Protein AF-A0A067E9Y1-F1 (afdb_monomer)

Structure (mmCIF, N/CA/C/O backbone):
data_AF-A0A067E9Y1-F1
#
_entry.id   AF-A0A067E9Y1-F1
#
loop_
_atom_site.group_PDB
_atom_site.id
_atom_site.type_symbol
_atom_site.label_atom_id
_atom_site.label_alt_id
_atom_site.label_comp_id
_atom_site.label_asym_id
_atom_site.label_entity_id
_atom_site.label_seq_id
_atom_site.pdbx_PDB_ins_code
_atom_site.Cartn_x
_atom_site.Cartn_y
_atom_site.Cartn_z
_atom_site.occupancy
_atom_site.B_iso_or_equiv
_atom_site.auth_seq_id
_atom_site.auth_comp_id
_atom_site.auth_asym_id
_atom_site.auth_atom_id
_atom_site.pdbx_PDB_model_num
ATOM 1 N N . CYS A 1 1 ? -13.258 -12.825 -3.336 1.00 45.34 1 CYS A N 1
ATOM 2 C CA . CYS A 1 1 ? -11.940 -12.561 -2.727 1.00 45.34 1 CYS A CA 1
ATOM 3 C C . CYS A 1 1 ? -10.871 -12.999 -3.708 1.00 45.34 1 CYS A C 1
ATOM 5 O O . CYS A 1 1 ? -10.542 -14.178 -3.759 1.00 45.34 1 CYS A O 1
ATOM 7 N N . GLU A 1 2 ? -10.406 -12.082 -4.543 1.00 61.88 2 GLU A N 1
ATOM 8 C CA . GLU A 1 2 ? -9.297 -12.338 -5.460 1.00 61.88 2 GLU A CA 1
ATOM 9 C C . GLU A 1 2 ? -7.998 -12.215 -4.657 1.00 61.88 2 GLU A C 1
ATOM 11 O O . GLU A 1 2 ? -7.803 -11.247 -3.921 1.00 61.88 2 GLU A O 1
ATOM 16 N N . ARG A 1 3 ? -7.148 -13.244 -4.702 1.00 63.34 3 ARG A N 1
ATOM 17 C CA . ARG A 1 3 ? -5.852 -13.233 -4.020 1.00 63.34 3 ARG A CA 1
ATOM 18 C C . ARG A 1 3 ? -4.885 -12.464 -4.908 1.00 63.34 3 ARG A C 1
ATOM 20 O O . ARG A 1 3 ? -4.512 -12.974 -5.958 1.00 63.34 3 ARG A O 1
ATOM 27 N N . LEU A 1 4 ? -4.490 -11.263 -4.490 1.00 64.06 4 LEU A N 1
ATOM 28 C CA . LEU A 1 4 ? -3.414 -10.535 -5.155 1.00 64.06 4 LEU A CA 1
ATOM 29 C C . LEU A 1 4 ? -2.127 -11.353 -4.988 1.00 64.06 4 LEU A C 1
ATOM 31 O O . LEU A 1 4 ? -1.619 -11.514 -3.876 1.00 64.06 4 LEU A O 1
ATOM 35 N N . ILE A 1 5 ? -1.656 -11.946 -6.079 1.00 67.50 5 ILE A N 1
ATOM 36 C CA . ILE A 1 5 ? -0.339 -12.567 -6.148 1.00 67.50 5 ILE A CA 1
ATOM 37 C C . ILE A 1 5 ? 0.578 -11.453 -6.634 1.00 67.50 5 ILE A C 1
ATOM 39 O O . ILE A 1 5 ? 0.470 -11.056 -7.788 1.00 67.50 5 ILE A O 1
ATOM 43 N N . LEU A 1 6 ? 1.429 -10.934 -5.748 1.00 63.38 6 LEU A N 1
ATOM 44 C CA . LEU A 1 6 ? 2.545 -10.077 -6.144 1.00 63.38 6 LEU A CA 1
ATOM 45 C C . LEU A 1 6 ? 3.468 -10.933 -7.018 1.00 63.38 6 LEU A C 1
ATOM 47 O O . LEU A 1 6 ? 4.211 -11.767 -6.492 1.00 63.38 6 LEU A O 1
ATOM 51 N N . LEU A 1 7 ? 3.351 -10.801 -8.341 1.00 56.91 7 LEU A N 1
ATOM 52 C CA . LEU A 1 7 ? 4.346 -11.346 -9.257 1.00 56.91 7 LEU A CA 1
ATOM 53 C C . LEU A 1 7 ? 5.585 -10.455 -9.149 1.00 56.91 7 LEU A C 1
ATOM 55 O O . LEU A 1 7 ? 5.480 -9.253 -8.925 1.00 56.91 7 LEU A O 1
ATOM 59 N N . GLU A 1 8 ? 6.765 -11.059 -9.235 1.00 55.62 8 GLU A N 1
ATOM 60 C CA . GLU A 1 8 ? 8.035 -10.385 -8.972 1.00 55.62 8 GLU A CA 1
ATOM 61 C C . GLU A 1 8 ? 8.132 -8.986 -9.612 1.00 55.62 8 GLU A C 1
ATOM 63 O O . GLU A 1 8 ? 8.174 -8.824 -10.830 1.00 55.62 8 GLU A O 1
ATOM 68 N N . SER A 1 9 ? 8.258 -7.986 -8.735 1.00 62.81 9 SER A N 1
ATOM 69 C CA . SER A 1 9 ? 8.951 -6.725 -8.999 1.00 62.81 9 SER A CA 1
ATOM 70 C C . SER A 1 9 ? 8.28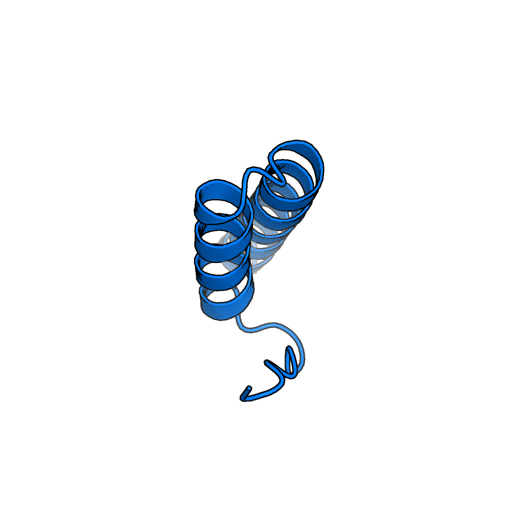0 -5.697 -9.920 1.00 62.81 9 SER A C 1
ATOM 72 O O . SER A 1 9 ? 8.993 -4.822 -10.413 1.00 62.81 9 SER A O 1
ATOM 74 N N . ASP A 1 10 ? 6.956 -5.650 -10.088 1.00 75.00 10 ASP A N 1
ATOM 75 C CA . ASP A 1 10 ? 6.359 -4.385 -10.553 1.00 75.00 10 ASP A CA 1
ATOM 76 C C . ASP A 1 10 ? 6.248 -3.407 -9.372 1.00 75.00 10 ASP A C 1
ATOM 78 O O . ASP A 1 10 ? 5.448 -3.572 -8.449 1.00 75.00 10 ASP A O 1
ATOM 82 N N . ALA A 1 11 ? 7.067 -2.353 -9.397 1.00 75.56 11 ALA A N 1
ATOM 83 C CA . ALA A 1 11 ? 7.028 -1.294 -8.394 1.00 75.56 11 ALA A CA 1
ATOM 84 C C . ALA A 1 11 ? 5.607 -0.698 -8.253 1.00 75.56 11 ALA A C 1
ATOM 86 O O . ALA A 1 11 ? 5.206 -0.285 -7.164 1.00 75.56 11 ALA A O 1
ATOM 87 N N . LYS A 1 12 ? 4.800 -0.689 -9.322 1.00 81.62 12 LYS A N 1
ATOM 88 C CA . LYS A 1 12 ? 3.406 -0.228 -9.256 1.00 81.62 12 LYS A CA 1
ATOM 89 C C . LYS A 1 12 ? 2.538 -1.126 -8.379 1.00 81.62 12 LYS A C 1
ATOM 91 O O . LYS A 1 12 ? 1.745 -0.594 -7.606 1.00 81.62 12 LYS A O 1
ATOM 96 N N . GLU A 1 13 ? 2.729 -2.442 -8.429 1.00 84.69 13 GLU A N 1
ATOM 97 C CA . GLU A 1 13 ? 1.974 -3.385 -7.596 1.00 84.69 13 GLU A CA 1
ATOM 98 C C . GLU A 1 13 ? 2.295 -3.205 -6.108 1.00 84.69 13 GLU A C 1
ATOM 100 O O . GLU A 1 13 ? 1.387 -3.225 -5.277 1.00 84.69 13 GLU A O 1
ATOM 105 N N . LEU A 1 14 ? 3.559 -2.928 -5.757 1.00 85.44 14 LEU A N 1
ATOM 106 C CA . LEU A 1 14 ? 3.945 -2.610 -4.374 1.00 85.44 14 LEU A CA 1
ATOM 107 C C . LEU A 1 14 ? 3.257 -1.339 -3.863 1.00 85.44 14 LEU A C 1
ATOM 109 O O . LEU A 1 14 ? 2.780 -1.305 -2.724 1.00 85.44 14 LEU A O 1
ATOM 113 N N . ARG A 1 15 ? 3.179 -0.298 -4.701 1.00 88.31 15 ARG A N 1
ATOM 114 C CA . ARG A 1 15 ? 2.466 0.939 -4.365 1.00 88.31 15 ARG A CA 1
ATOM 115 C C . ARG A 1 15 ? 0.978 0.664 -4.165 1.00 88.31 15 ARG A C 1
ATOM 117 O O . ARG A 1 15 ? 0.429 1.054 -3.137 1.00 88.31 15 ARG A O 1
ATOM 124 N N . ASP A 1 16 ? 0.336 -0.007 -5.111 1.00 89.44 16 ASP A N 1
ATOM 125 C CA . ASP A 1 16 ? -1.109 -0.239 -5.073 1.00 89.44 16 ASP A CA 1
ATOM 126 C C . ASP A 1 16 ? -1.500 -1.147 -3.896 1.00 89.44 16 ASP A C 1
ATOM 128 O O . ASP A 1 16 ? -2.486 -0.884 -3.203 1.00 89.44 16 ASP A O 1
ATOM 132 N N . TYR A 1 17 ? -0.656 -2.125 -3.559 1.00 88.50 17 TYR A N 1
ATOM 133 C CA . TYR A 1 17 ? -0.819 -2.934 -2.355 1.00 88.50 17 TYR A CA 1
ATOM 134 C C . TYR A 1 17 ? -0.638 -2.121 -1.064 1.00 88.50 17 TYR A C 1
ATOM 136 O O . TYR A 1 17 ? -1.416 -2.277 -0.122 1.00 88.50 17 TYR A O 1
ATOM 144 N N . SER A 1 18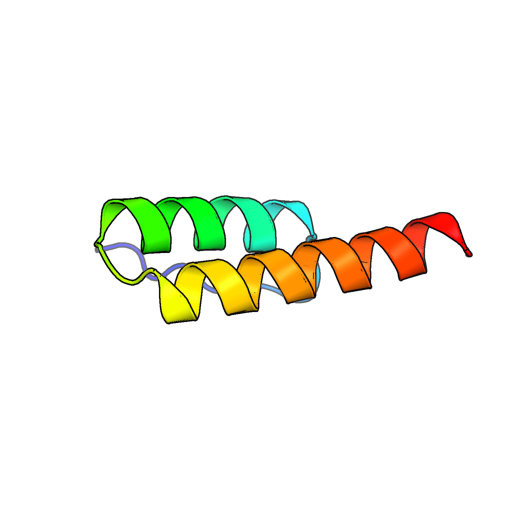 ? 0.327 -1.193 -1.019 1.00 90.81 18 SER A N 1
ATOM 145 C CA . SER A 1 18 ? 0.499 -0.299 0.136 1.00 90.81 18 SER A CA 1
ATOM 146 C C . SER A 1 18 ? -0.734 0.584 0.380 1.00 90.81 18 SER A C 1
ATOM 148 O O . SER A 1 18 ? -1.108 0.811 1.533 1.00 90.81 18 SER A O 1
ATOM 150 N N . ILE A 1 19 ? -1.408 1.023 -0.688 1.00 92.00 19 ILE A N 1
ATOM 151 C CA . ILE A 1 19 ? -2.635 1.827 -0.623 1.00 92.00 19 ILE A CA 1
ATOM 152 C C . ILE A 1 19 ? -3.796 0.975 -0.099 1.00 92.00 19 ILE A C 1
ATOM 154 O O . ILE A 1 19 ? -4.530 1.410 0.789 1.00 92.00 19 ILE A O 1
ATOM 158 N N . LEU A 1 20 ? -3.932 -0.265 -0.578 1.00 92.75 20 LEU A N 1
ATOM 159 C CA . LEU A 1 20 ? -4.953 -1.194 -0.092 1.00 92.75 20 LEU A CA 1
ATOM 160 C C . LEU A 1 20 ? -4.808 -1.453 1.417 1.00 92.75 20 LEU A C 1
ATOM 162 O O . LEU A 1 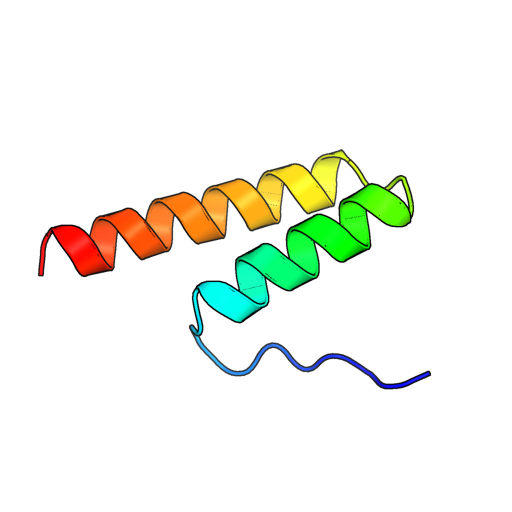20 ? -5.779 -1.336 2.163 1.00 92.75 20 LEU A O 1
ATOM 166 N N . LEU A 1 21 ? -3.584 -1.733 1.876 1.00 92.62 21 LEU A N 1
ATOM 167 C CA . LEU A 1 21 ? -3.281 -1.944 3.295 1.00 92.62 21 LEU A CA 1
ATOM 168 C C . LEU A 1 21 ? -3.629 -0.716 4.146 1.00 92.62 21 LEU A C 1
ATOM 170 O O . LEU A 1 21 ? -4.168 -0.861 5.243 1.00 92.62 21 LEU A O 1
ATOM 174 N N . TYR A 1 22 ? -3.374 0.489 3.628 1.00 94.19 22 TYR A N 1
ATOM 175 C CA . TYR A 1 22 ? -3.730 1.735 4.304 1.00 94.19 22 TYR A CA 1
ATOM 176 C C . TYR A 1 22 ? -5.246 1.856 4.504 1.00 94.19 22 TYR A C 1
ATOM 178 O O . TYR A 1 22 ? -5.703 2.139 5.611 1.00 94.19 22 TYR A O 1
ATOM 186 N N . HIS A 1 23 ? -6.035 1.567 3.464 1.00 94.12 23 HIS A N 1
ATOM 187 C CA . HIS A 1 23 ? -7.499 1.581 3.548 1.00 94.12 23 HIS A CA 1
ATOM 188 C C . HIS A 1 23 ? -8.070 0.495 4.471 1.00 94.12 23 HIS A C 1
ATOM 190 O O . HIS A 1 23 ? -9.146 0.682 5.035 1.00 94.12 23 HIS A O 1
ATOM 196 N N . CYS A 1 24 ? -7.349 -0.608 4.681 1.00 94.50 24 CYS A N 1
ATOM 197 C CA . CYS A 1 24 ? -7.706 -1.640 5.657 1.00 94.50 24 CYS A CA 1
ATOM 198 C C . CYS A 1 24 ? -7.311 -1.293 7.108 1.00 94.50 24 CYS A C 1
ATOM 200 O O . CYS A 1 24 ? -7.583 -2.085 8.008 1.00 94.50 24 CYS A O 1
ATOM 202 N N . GLY A 1 25 ? -6.660 -0.149 7.355 1.00 95.06 25 GLY A N 1
ATOM 203 C CA . GLY A 1 25 ? -6.149 0.234 8.678 1.00 95.06 25 GLY A CA 1
ATOM 204 C C . GLY A 1 25 ? -4.842 -0.467 9.076 1.00 95.06 25 GLY A C 1
ATOM 205 O O . GLY A 1 25 ? -4.394 -0.347 10.215 1.00 95.06 25 GLY A O 1
ATOM 206 N N . LEU A 1 26 ? -4.203 -1.184 8.147 1.00 95.31 26 LEU A N 1
ATOM 207 C CA . LEU A 1 26 ? -2.947 -1.912 8.347 1.00 95.31 26 LEU A CA 1
ATOM 208 C C . LEU A 1 26 ? -1.749 -0.99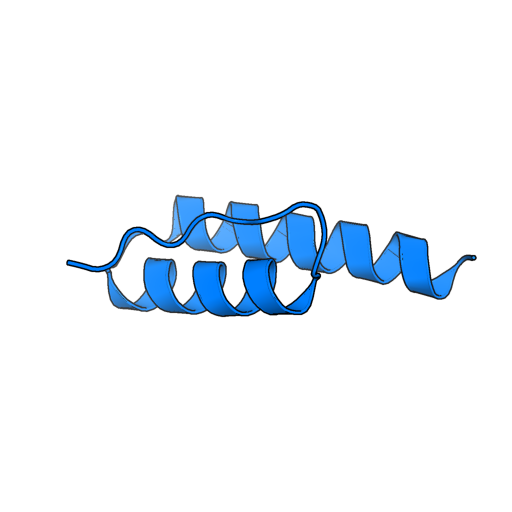1 8.070 1.00 95.31 26 LEU A C 1
ATOM 210 O O . LEU A 1 26 ? -0.947 -1.220 7.162 1.00 95.31 26 LEU A O 1
ATOM 214 N N . TYR A 1 27 ? -1.636 0.090 8.844 1.00 94.25 27 TYR A N 1
ATOM 215 C CA . TYR A 1 27 ? -0.701 1.187 8.564 1.00 94.25 27 TYR A CA 1
ATOM 216 C C . TYR A 1 27 ? 0.773 0.768 8.572 1.00 94.25 27 TYR A C 1
ATOM 218 O O . TYR A 1 27 ? 1.547 1.221 7.732 1.00 94.25 27 TYR A O 1
ATOM 226 N N . GLU A 1 28 ? 1.174 -0.112 9.489 1.00 94.88 28 GLU A N 1
ATOM 227 C CA . GLU A 1 28 ? 2.567 -0.558 9.594 1.00 94.88 28 GLU A CA 1
ATOM 228 C C . GLU A 1 28 ? 2.988 -1.397 8.379 1.00 94.88 28 GLU A C 1
ATOM 230 O O . GLU A 1 28 ? 4.055 -1.181 7.802 1.00 94.88 28 GLU A O 1
ATOM 235 N N . GLN A 1 29 ? 2.103 -2.288 7.923 1.00 92.31 29 GLN A N 1
ATOM 236 C CA . GLN A 1 29 ? 2.319 -3.081 6.714 1.00 92.31 29 GLN A CA 1
ATOM 237 C C . GLN A 1 29 ? 2.306 -2.188 5.470 1.00 92.31 29 GLN A C 1
ATOM 239 O O . GLN A 1 29 ? 3.181 -2.311 4.617 1.00 92.31 29 GLN A O 1
ATOM 244 N N . SER A 1 30 ? 1.372 -1.236 5.388 1.00 93.75 30 SER A N 1
ATOM 245 C CA . SER A 1 30 ? 1.340 -0.235 4.317 1.00 93.75 30 SER A CA 1
ATOM 246 C C . SER A 1 30 ? 2.667 0.527 4.219 1.00 93.75 30 SER A C 1
ATOM 248 O O . SER A 1 30 ? 3.260 0.606 3.142 1.00 93.75 30 SER A O 1
ATOM 250 N N . LEU A 1 31 ? 3.203 0.995 5.351 1.00 93.75 31 LEU A N 1
ATOM 251 C CA . LEU A 1 31 ? 4.482 1.701 5.397 1.00 93.75 31 LEU A CA 1
ATOM 252 C C . LEU A 1 31 ? 5.657 0.827 4.938 1.00 93.75 31 LEU A C 1
ATOM 254 O O . LEU A 1 31 ? 6.542 1.318 4.237 1.00 93.75 31 LEU A O 1
ATOM 258 N N . GLN A 1 32 ? 5.692 -0.454 5.316 1.00 91.94 32 GLN A N 1
ATOM 259 C CA . GLN A 1 32 ? 6.734 -1.374 4.851 1.00 91.94 32 GLN A CA 1
ATOM 260 C C . GLN A 1 32 ? 6.716 -1.526 3.326 1.00 91.94 32 GLN A C 1
ATOM 262 O O . GLN A 1 32 ? 7.760 -1.393 2.687 1.00 91.94 32 GLN A O 1
ATOM 267 N N . TYR A 1 33 ? 5.539 -1.725 2.731 1.00 89.81 33 TYR A N 1
ATOM 268 C CA . TYR A 1 33 ? 5.405 -1.849 1.277 1.00 89.81 33 TYR A CA 1
ATOM 269 C C . TYR A 1 33 ? 5.729 -0.549 0.537 1.00 89.81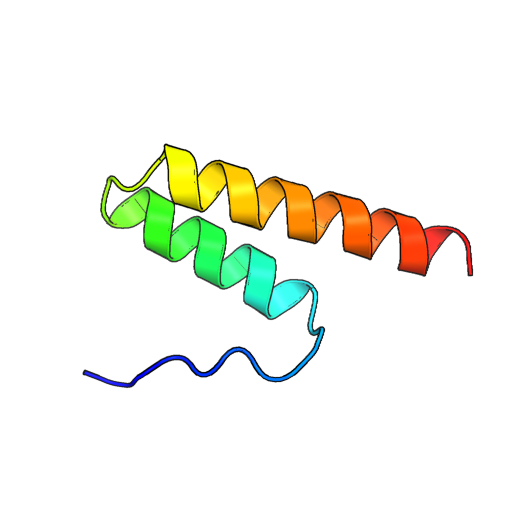 33 TYR A C 1
ATOM 271 O O . TYR A 1 33 ? 6.372 -0.586 -0.512 1.00 89.81 33 TYR A O 1
ATOM 279 N N . LEU A 1 34 ? 5.395 0.606 1.117 1.00 89.75 34 LEU A N 1
ATOM 280 C CA . LEU A 1 34 ? 5.784 1.904 0.569 1.00 89.75 34 LEU A CA 1
ATOM 281 C C . LEU A 1 34 ? 7.314 2.096 0.566 1.00 89.75 34 LEU A C 1
ATOM 283 O O . LEU A 1 34 ? 7.876 2.621 -0.395 1.00 89.75 34 LEU A O 1
ATOM 287 N N . LYS A 1 35 ? 8.011 1.632 1.613 1.00 90.19 35 LYS A N 1
ATOM 288 C CA . LYS A 1 35 ? 9.483 1.651 1.670 1.00 90.19 35 LYS A CA 1
ATOM 289 C C . LYS A 1 35 ? 10.107 0.732 0.623 1.00 90.19 35 LYS A C 1
ATOM 291 O O . LYS A 1 35 ? 11.090 1.123 -0.002 1.00 90.19 35 LYS A O 1
ATOM 296 N N . PHE A 1 36 ? 9.535 -0.453 0.396 1.00 87.50 36 PHE A N 1
ATOM 297 C CA . PHE A 1 36 ? 9.987 -1.344 -0.676 1.00 87.50 36 PHE A CA 1
ATOM 298 C C . PHE A 1 36 ? 9.783 -0.722 -2.058 1.00 87.50 36 PHE A C 1
ATOM 300 O O . PHE A 1 36 ? 10.709 -0.751 -2.865 1.00 87.50 36 PHE A O 1
ATOM 307 N N . TYR A 1 37 ? 8.637 -0.075 -2.298 1.00 87.06 37 TYR A N 1
ATOM 308 C CA . TYR A 1 37 ? 8.400 0.700 -3.518 1.00 87.06 37 TYR A CA 1
ATOM 309 C C . TYR A 1 37 ? 9.480 1.769 -3.733 1.00 87.06 37 TYR A C 1
ATOM 311 O O . TYR A 1 37 ? 10.070 1.847 -4.809 1.00 87.06 37 TYR A O 1
ATOM 319 N N . GLN A 1 38 ? 9.787 2.560 -2.702 1.00 85.69 38 GLN A N 1
ATOM 320 C CA . GLN A 1 38 ? 10.794 3.618 -2.790 1.00 85.69 38 GLN A CA 1
ATOM 321 C C . GLN A 1 38 ? 12.209 3.066 -3.028 1.00 85.69 38 GLN A C 1
ATOM 323 O O . GLN A 1 38 ? 12.950 3.608 -3.849 1.00 85.69 38 GLN A O 1
ATOM 328 N N . ALA A 1 39 ? 12.580 1.979 -2.348 1.00 85.50 39 ALA A N 1
ATOM 329 C CA . ALA A 1 39 ? 13.871 1.320 -2.531 1.00 85.50 39 ALA A CA 1
ATOM 330 C C . ALA A 1 39 ? 14.013 0.724 -3.940 1.00 85.50 39 ALA A C 1
ATOM 332 O O . ALA A 1 39 ? 15.064 0.841 -4.569 1.00 85.50 39 ALA A O 1
ATOM 333 N N . GLN A 1 40 ? 12.944 0.128 -4.470 1.00 80.88 40 GLN A N 1
ATOM 334 C CA . GLN A 1 40 ? 12.940 -0.405 -5.824 1.00 80.88 40 GLN A CA 1
ATOM 335 C C . GLN A 1 40 ? 12.990 0.708 -6.880 1.00 80.88 40 GLN A C 1
ATOM 337 O O . GLN A 1 40 ? 13.7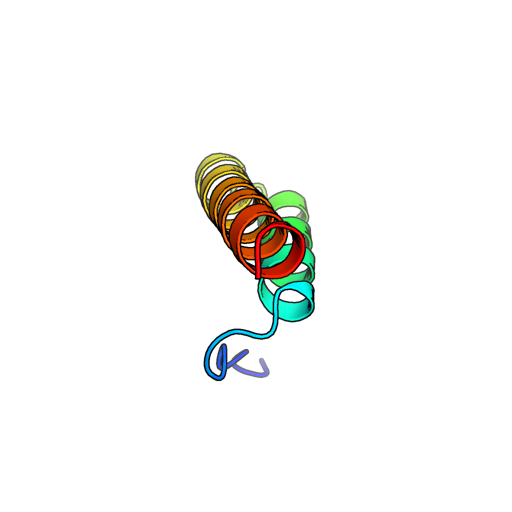19 0.589 -7.863 1.00 80.88 40 GLN A O 1
ATOM 342 N N . TRP A 1 41 ? 12.280 1.817 -6.656 1.00 73.56 41 TRP A N 1
ATOM 343 C CA . TRP A 1 41 ? 12.331 2.988 -7.531 1.00 73.56 41 TRP A CA 1
ATOM 344 C C . TRP A 1 41 ? 13.738 3.602 -7.589 1.00 73.56 41 TRP A C 1
ATOM 346 O O . TRP A 1 41 ? 14.205 3.976 -8.664 1.00 73.56 41 TRP A O 1
ATOM 356 N N . TYR A 1 42 ? 14.449 3.641 -6.457 1.00 73.44 42 TYR A N 1
ATOM 357 C CA . TYR A 1 42 ? 15.846 4.078 -6.413 1.00 73.44 42 TYR A CA 1
ATOM 358 C C . TYR A 1 42 ? 16.760 3.177 -7.258 1.00 73.44 42 TYR A C 1
ATOM 360 O O . TYR A 1 42 ? 17.551 3.691 -8.041 1.00 73.44 42 TYR A O 1
ATOM 368 N N . ASN A 1 43 ? 16.604 1.851 -7.187 1.00 67.88 43 ASN A N 1
ATOM 369 C CA . ASN A 1 43 ? 17.387 0.925 -8.017 1.00 67.88 43 ASN A CA 1
ATOM 370 C C . ASN A 1 43 ? 17.142 1.120 -9.524 1.00 67.88 43 ASN A C 1
ATOM 372 O O . ASN A 1 43 ? 18.092 1.096 -10.299 1.00 67.88 43 ASN A O 1
ATOM 376 N N . ILE A 1 44 ? 15.896 1.374 -9.940 1.00 64.88 44 ILE A N 1
ATOM 377 C CA . ILE A 1 44 ? 15.558 1.655 -11.351 1.00 64.88 44 ILE A CA 1
ATOM 378 C C . ILE A 1 44 ? 16.129 3.006 -11.806 1.00 64.88 44 ILE A C 1
ATOM 380 O O . ILE A 1 44 ? 16.467 3.168 -12.968 1.00 64.88 44 ILE A O 1
ATOM 384 N N . SER A 1 45 ? 16.241 3.982 -10.904 1.00 62.47 45 SER A N 1
ATOM 385 C CA . SER A 1 45 ? 16.751 5.322 -11.233 1.00 62.47 45 SER A CA 1
ATOM 386 C C . SER A 1 45 ? 18.276 5.376 -11.384 1.00 62.47 45 SER A C 1
ATOM 388 O O . SER A 1 45 ? 18.799 6.320 -11.969 1.00 62.47 45 SER A O 1
ATOM 390 N N . VAL A 1 46 ? 18.98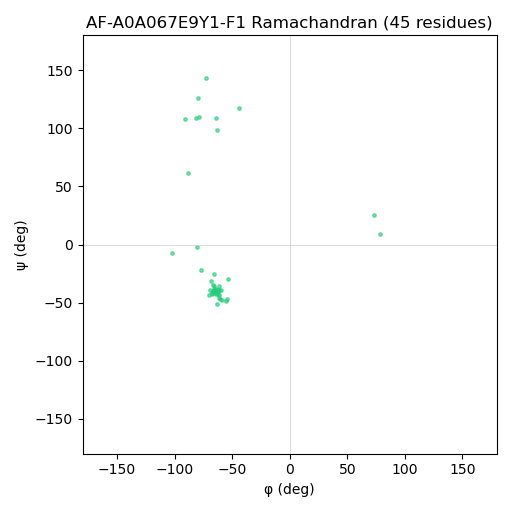8 4.413 -10.791 1.00 60.75 46 VAL A N 1
ATOM 391 C CA . VAL A 1 46 ? 20.461 4.360 -10.740 1.00 60.75 46 VAL A CA 1
ATOM 392 C C . VAL A 1 46 ? 21.040 3.356 -11.755 1.00 60.75 46 VAL A C 1
ATOM 394 O O . VAL A 1 46 ? 22.255 3.322 -11.946 1.00 60.75 46 VAL A O 1
ATOM 397 N N . THR A 1 47 ? 20.188 2.578 -12.431 1.00 52.78 47 THR A N 1
ATOM 398 C CA . THR A 1 47 ? 20.556 1.626 -13.496 1.00 52.78 47 THR A CA 1
ATOM 399 C C . THR A 1 47 ? 20.179 2.188 -14.861 1.00 52.78 47 THR A C 1
ATOM 401 O O . THR A 1 47 ? 20.986 2.033 -15.802 1.00 52.78 47 THR A O 1
#

Solvent-accessible surface area (backbone atoms only — not comparable to full-atom values): 2765 Å² total; per-residue (Å²): 136,84,78,86,72,86,62,91,82,49,53,66,57,34,43,55,49,17,51,53,30,43,78,70,68,39,51,70,63,12,51,52,32,43,50,50,25,53,54,50,51,50,54,64,74,77,106

Organism: Citrus sinensis (NCBI:txid2711)

Secondary structure (DSSP, 8-state):
-------TT-HHHHHHHHHHHHHTT-HHHHHHHHHHHHHHHHHHHH-

Sequence (47 aa):
CERLILLESDAKELRDYSILLYHCGLYEQSLQYLKFYQAQWYNISVT

Mean predicted aligned error: 6.66 Å

pLDDT: mean 80.08, std 14.1, range [45.34, 95.31]

Nearest PDB structures (foldseek):
  3vty-assembly4_D  TM=1.004E+00  e=3.846E+00  Candidatus Magnetobacterium bavaricum
  6eou-assembly1_A  TM=9.816E-01  e=3.846E+00  Homo sapiens
  8qhw-assembly1_E  TM=9.664E-01  e=6.977E+00  Synechocystis sp. PCC 6803
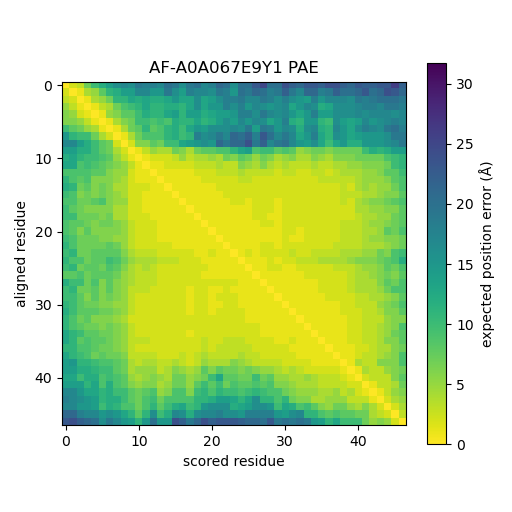  5lfm-assembly6_F  TM=9.445E-01  e=7.454E+00  Solidesulfovibrio magneticus RS-1

Radius of gyration: 11.21 Å; Cα contacts (8 Å, |Δi|>4): 30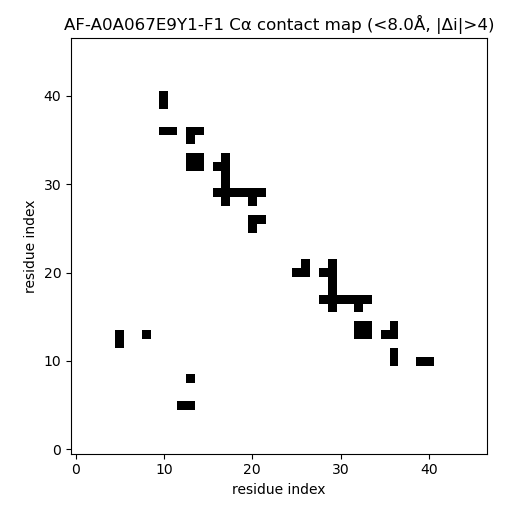; chains: 1; bounding box: 32×19×23 Å

Foldseek 3Di:
DDDDDPDPDPLVSLQVVLVVCVVVVVNVSSVVSVVVSVVSVVVVVVD